Protein AF-A0A1J4RNF8-F1 (afdb_monomer_lite)

Radius of gyration: 17.9 Å; chains: 1; bounding box: 53×18×54 Å

pLDDT: mean 75.77, std 13.99, range [37.53, 92.88]

Structure (mmCIF, N/CA/C/O backbone):
data_AF-A0A1J4RNF8-F1
#
_entry.id   AF-A0A1J4RNF8-F1
#
loop_
_atom_site.group_PDB
_atom_site.id
_atom_site.type_symbol
_atom_site.label_atom_id
_atom_site.label_alt_id
_atom_site.label_comp_id
_atom_site.label_asym_id
_atom_site.label_entity_id
_atom_site.label_seq_id
_atom_site.pdbx_PDB_ins_code
_atom_site.Cartn_x
_atom_site.Cartn_y
_atom_site.Cartn_z
_atom_site.occupancy
_atom_site.B_iso_or_equiv
_atom_site.auth_seq_id
_atom_site.auth_comp_id
_atom_site.auth_asym_id
_atom_site.auth_atom_id
_atom_site.pdbx_PDB_model_num
ATOM 1 N N . MET A 1 1 ? 30.004 -3.045 -12.854 1.00 55.25 1 MET A N 1
ATOM 2 C CA . MET A 1 1 ? 29.128 -4.186 -12.515 1.00 55.25 1 MET A CA 1
ATOM 3 C C . MET A 1 1 ? 27.770 -3.601 -12.163 1.00 55.25 1 MET A C 1
ATOM 5 O O . MET A 1 1 ? 27.622 -3.058 -11.079 1.00 55.25 1 MET A O 1
ATOM 9 N N . VAL A 1 2 ? 26.847 -3.553 -13.125 1.00 66.56 2 VAL A N 1
ATOM 10 C CA . VAL A 1 2 ? 25.514 -2.968 -12.915 1.00 66.56 2 VAL A CA 1
ATOM 11 C C . VAL A 1 2 ? 24.614 -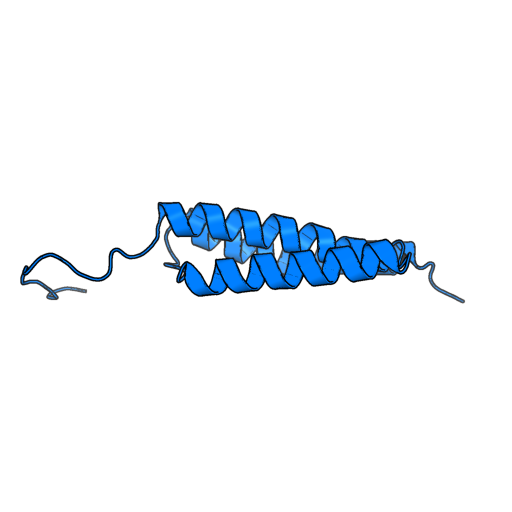4.097 -12.430 1.00 66.56 2 VAL A C 1
ATOM 13 O O . VAL A 1 2 ? 24.449 -5.088 -13.136 1.00 66.56 2 VAL A O 1
ATOM 16 N N . ILE A 1 3 ? 24.124 -3.991 -11.196 1.00 72.88 3 ILE A N 1
ATOM 17 C CA . ILE A 1 3 ? 23.164 -4.948 -10.638 1.00 72.88 3 ILE A CA 1
ATOM 18 C C . ILE A 1 3 ? 21.858 -4.797 -11.416 1.00 72.88 3 ILE A C 1
ATOM 20 O O . ILE A 1 3 ? 21.401 -3.675 -11.637 1.00 72.88 3 ILE A O 1
ATOM 24 N N . SER A 1 4 ? 21.289 -5.918 -11.853 1.00 79.69 4 SER A N 1
ATOM 25 C CA . SER A 1 4 ? 20.100 -5.912 -12.692 1.00 79.69 4 SER A CA 1
ATOM 26 C C . SER A 1 4 ? 18.877 -5.386 -11.907 1.00 79.69 4 SER A C 1
ATOM 28 O O . SER A 1 4 ? 18.751 -5.639 -10.701 1.00 79.69 4 SER A O 1
ATOM 30 N N . PRO A 1 5 ? 17.994 -4.592 -12.536 1.00 73.31 5 PRO A N 1
ATOM 31 C CA . PRO A 1 5 ? 16.896 -3.897 -11.855 1.00 73.31 5 PRO A CA 1
ATOM 32 C C . PRO A 1 5 ? 15.867 -4.843 -11.211 1.00 73.31 5 PRO A C 1
ATOM 34 O O . PRO A 1 5 ? 15.118 -4.438 -10.320 1.00 73.31 5 P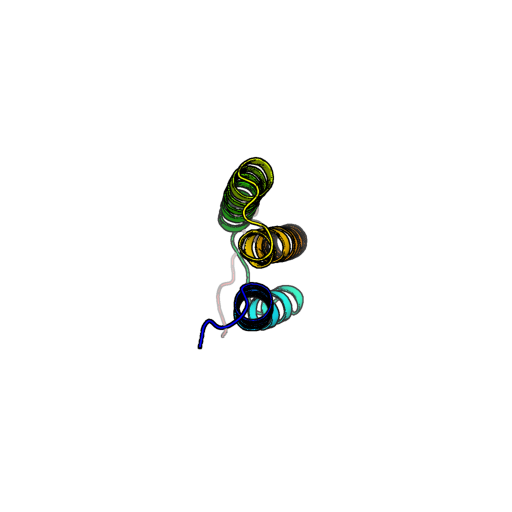RO A O 1
ATOM 37 N N . GLU A 1 6 ? 15.836 -6.112 -11.606 1.00 81.69 6 GLU A N 1
ATOM 38 C CA . GLU A 1 6 ? 14.976 -7.153 -11.041 1.00 81.69 6 GLU A CA 1
ATOM 39 C C . GLU A 1 6 ? 15.401 -7.533 -9.618 1.00 81.69 6 GLU A C 1
ATOM 41 O O . GLU A 1 6 ? 14.546 -7.800 -8.774 1.00 81.69 6 GLU A O 1
ATOM 46 N N . ILE A 1 7 ? 16.706 -7.499 -9.319 1.00 83.19 7 ILE A N 1
ATOM 47 C CA . ILE A 1 7 ? 17.240 -7.796 -7.980 1.00 83.19 7 ILE A CA 1
ATOM 48 C C . ILE A 1 7 ? 16.789 -6.718 -6.992 1.00 83.19 7 ILE A C 1
ATOM 50 O O . ILE A 1 7 ? 16.342 -7.024 -5.886 1.00 83.19 7 ILE A O 1
ATOM 54 N N . TRP A 1 8 ? 16.844 -5.452 -7.412 1.00 82.44 8 TRP A N 1
ATOM 55 C CA . TRP A 1 8 ? 16.380 -4.322 -6.609 1.00 82.44 8 TRP A CA 1
ATOM 56 C C . TRP A 1 8 ? 14.862 -4.327 -6.418 1.00 82.44 8 TRP A C 1
ATOM 58 O O . TRP A 1 8 ? 14.390 -4.083 -5.306 1.00 82.44 8 TRP A O 1
ATOM 68 N N . GLY A 1 9 ? 14.101 -4.671 -7.462 1.00 81.81 9 GLY A N 1
ATOM 69 C CA . GLY A 1 9 ? 12.649 -4.841 -7.363 1.00 81.81 9 GLY A CA 1
ATOM 70 C C . GLY A 1 9 ? 12.263 -5.961 -6.396 1.00 81.81 9 GLY A C 1
ATOM 71 O O . GLY A 1 9 ? 11.456 -5.749 -5.490 1.00 81.81 9 GLY A O 1
ATOM 72 N N . GLY A 1 10 ? 12.900 -7.130 -6.514 1.00 84.00 10 GLY A N 1
ATOM 73 C CA . GLY A 1 10 ? 12.685 -8.260 -5.607 1.00 84.00 10 GLY A CA 1
ATOM 74 C C . GLY A 1 10 ? 13.037 -7.936 -4.152 1.00 84.00 10 GLY A C 1
ATOM 75 O O . GLY A 1 10 ? 12.276 -8.270 -3.241 1.00 84.00 10 GLY A O 1
ATOM 76 N N . LEU A 1 11 ? 14.142 -7.220 -3.919 1.00 86.38 11 LEU A N 1
ATOM 77 C CA . LEU A 1 11 ? 14.530 -6.778 -2.579 1.00 86.38 11 LEU A CA 1
ATOM 78 C C . LEU A 1 11 ? 13.524 -5.777 -1.991 1.00 86.38 11 LEU A C 1
ATOM 80 O O . LEU A 1 11 ? 13.159 -5.882 -0.821 1.00 86.38 11 LEU A O 1
ATOM 84 N N . SER A 1 12 ? 13.036 -4.837 -2.804 1.00 81.62 12 SER A N 1
ATOM 85 C CA . SER A 1 12 ? 12.017 -3.866 -2.392 1.00 81.62 12 SER A CA 1
ATOM 86 C C . SER A 1 12 ? 10.714 -4.555 -1.970 1.00 81.62 12 SER A C 1
ATOM 88 O O . SER A 1 12 ? 10.139 -4.222 -0.933 1.00 81.62 12 SER A O 1
ATOM 90 N N . VAL A 1 13 ? 10.292 -5.580 -2.714 1.00 83.44 13 VAL A N 1
ATOM 91 C CA . VAL A 1 13 ? 9.145 -6.430 -2.366 1.00 83.44 13 VAL A CA 1
ATOM 92 C C . VAL A 1 13 ? 9.358 -7.159 -1.037 1.00 83.44 13 VAL A C 1
ATOM 94 O O . VAL A 1 13 ? 8.471 -7.141 -0.181 1.00 83.44 13 VAL A O 1
ATOM 97 N N . ALA A 1 14 ? 10.528 -7.769 -0.837 1.00 85.25 14 ALA A N 1
ATOM 98 C CA . ALA A 1 14 ? 10.846 -8.478 0.401 1.00 85.25 14 ALA A CA 1
ATOM 99 C C . ALA A 1 14 ? 10.806 -7.544 1.623 1.00 85.25 14 ALA A C 1
ATOM 101 O O . ALA A 1 14 ? 10.242 -7.902 2.658 1.00 85.25 14 ALA A O 1
ATOM 102 N N . LEU A 1 15 ? 11.334 -6.323 1.487 1.00 83.31 15 LEU A N 1
ATOM 103 C CA . LEU A 1 15 ? 11.286 -5.307 2.539 1.00 83.31 15 LEU A CA 1
ATOM 104 C C . LEU A 1 15 ? 9.855 -4.832 2.824 1.00 83.31 15 LEU A C 1
ATOM 106 O O . LEU A 1 15 ? 9.480 -4.706 3.991 1.00 83.31 15 LEU A O 1
ATOM 110 N N . ALA A 1 16 ? 9.038 -4.619 1.789 1.00 82.00 16 ALA A N 1
ATOM 111 C CA . ALA A 1 16 ? 7.635 -4.239 1.955 1.00 82.00 16 ALA A CA 1
ATOM 112 C C . ALA A 1 16 ? 6.847 -5.317 2.720 1.00 82.00 16 ALA A C 1
ATOM 114 O O . ALA A 1 16 ? 6.118 -5.004 3.663 1.00 82.00 16 ALA A O 1
ATOM 115 N N . LEU A 1 17 ? 7.056 -6.593 2.377 1.00 83.00 17 LEU A N 1
ATOM 116 C CA . LEU A 1 17 ? 6.453 -7.728 3.080 1.00 83.00 17 LEU A CA 1
ATOM 117 C C . LEU A 1 17 ? 6.946 -7.839 4.526 1.00 83.00 17 LEU A C 1
ATOM 119 O O . LEU A 1 17 ? 6.140 -8.087 5.421 1.00 83.00 17 LEU A O 1
ATOM 123 N N . PHE A 1 18 ? 8.238 -7.624 4.779 1.00 85.31 18 PHE A N 1
ATOM 124 C CA . PHE A 1 18 ? 8.789 -7.662 6.134 1.00 85.31 18 PHE A CA 1
ATOM 125 C C . PHE A 1 18 ? 8.288 -6.504 7.008 1.00 85.31 18 PHE A C 1
ATOM 127 O O . PHE A 1 18 ? 8.130 -6.668 8.213 1.00 85.31 18 PHE A O 1
ATOM 134 N N . SER A 1 19 ? 8.003 -5.343 6.416 1.00 80.12 19 SER A N 1
ATOM 135 C CA . SER A 1 19 ? 7.491 -4.181 7.145 1.00 80.12 19 SER A CA 1
ATOM 136 C C . SER A 1 19 ? 5.991 -4.302 7.447 1.00 80.12 19 SER A C 1
ATOM 138 O O . SER A 1 19 ? 5.564 -4.168 8.595 1.00 80.12 19 SER A O 1
ATOM 140 N N . LEU A 1 20 ? 5.181 -4.612 6.430 1.00 77.44 20 LEU A N 1
ATOM 141 C CA . LEU A 1 20 ? 3.717 -4.636 6.537 1.00 77.44 20 LEU A CA 1
ATOM 142 C C . LEU A 1 20 ? 3.163 -5.990 7.001 1.00 77.44 20 LEU A C 1
ATOM 144 O O . LEU A 1 20 ? 2.082 -6.035 7.583 1.00 77.44 20 LEU A O 1
ATOM 148 N N . GLY A 1 21 ? 3.888 -7.090 6.792 1.00 81.25 21 GLY A N 1
ATOM 149 C CA . GLY A 1 21 ? 3.469 -8.441 7.175 1.00 81.25 21 GLY A CA 1
ATOM 150 C C . GLY A 1 21 ? 3.267 -8.619 8.686 1.00 81.25 21 GLY A C 1
ATOM 151 O O . GLY A 1 21 ? 2.169 -9.006 9.097 1.00 81.25 21 GLY A O 1
ATOM 152 N N . PRO A 1 22 ? 4.259 -8.296 9.541 1.00 82.00 22 PRO A N 1
ATOM 153 C CA . PRO A 1 22 ? 4.108 -8.378 10.995 1.00 82.00 22 PRO A CA 1
ATOM 154 C C . PRO A 1 22 ? 3.004 -7.455 11.514 1.00 82.00 22 PRO A C 1
ATOM 156 O O . PRO A 1 22 ? 2.259 -7.823 12.423 1.00 82.00 22 PRO A O 1
ATOM 159 N N . TYR A 1 23 ? 2.861 -6.274 10.906 1.00 76.44 23 TYR A N 1
ATOM 160 C CA . TYR A 1 23 ? 1.822 -5.317 11.268 1.00 76.44 23 TYR A CA 1
ATOM 161 C C . TYR A 1 23 ? 0.417 -5.832 10.921 1.00 76.44 23 TYR A C 1
ATOM 163 O O . TYR A 1 23 ? -0.494 -5.762 11.753 1.00 76.44 23 TYR A O 1
ATOM 171 N N . LEU A 1 24 ? 0.238 -6.399 9.723 1.00 77.44 24 LEU A N 1
ATOM 172 C CA . LEU A 1 24 ? -1.006 -7.045 9.310 1.00 77.44 24 LEU A CA 1
ATOM 173 C C . LEU A 1 24 ? -1.337 -8.216 10.240 1.00 77.44 24 LEU A C 1
ATOM 175 O O . LEU A 1 24 ? -2.469 -8.317 10.704 1.00 77.44 24 LEU A O 1
ATOM 179 N N . TRP A 1 25 ? -0.357 -9.052 10.586 1.00 78.00 25 TRP A N 1
ATOM 180 C CA . TRP A 1 25 ? -0.553 -10.156 11.527 1.00 78.00 25 TRP A CA 1
ATOM 181 C C . TRP A 1 25 ? -1.007 -9.666 12.912 1.00 78.00 25 TRP A C 1
ATOM 183 O O . TRP A 1 25 ? -1.962 -10.200 13.479 1.00 78.00 25 TRP A O 1
ATOM 193 N N . ALA A 1 26 ? -0.349 -8.643 13.464 1.00 75.94 26 ALA A N 1
ATOM 194 C CA . ALA A 1 26 ? -0.715 -8.057 14.755 1.00 75.94 26 ALA A CA 1
ATOM 195 C C . ALA A 1 26 ? -2.112 -7.409 14.728 1.00 75.94 26 ALA A C 1
ATOM 197 O O . ALA A 1 26 ? -2.859 -7.498 15.703 1.00 75.94 26 ALA A O 1
ATOM 198 N N . THR A 1 27 ? -2.484 -6.814 13.594 1.00 73.94 27 THR A N 1
ATOM 199 C CA . THR A 1 27 ? -3.821 -6.256 13.358 1.00 73.94 27 THR A CA 1
ATOM 200 C C . THR A 1 27 ? -4.885 -7.350 13.274 1.00 73.94 27 THR A C 1
ATOM 202 O O . THR A 1 27 ? -5.938 -7.233 13.893 1.00 73.94 27 THR A O 1
ATOM 205 N N . LEU A 1 28 ? -4.613 -8.443 12.555 1.00 70.88 28 LEU A N 1
ATOM 206 C CA . LEU A 1 28 ? -5.528 -9.582 12.433 1.00 70.88 28 LEU A CA 1
ATOM 207 C C . LEU A 1 28 ? -5.746 -10.304 13.768 1.00 70.88 28 LEU A C 1
ATOM 209 O O . LEU A 1 28 ? -6.832 -10.828 13.999 1.00 70.88 28 LEU A O 1
ATOM 213 N N . LYS A 1 29 ? -4.744 -10.306 14.656 1.00 74.62 29 LYS A N 1
ATOM 214 C CA . LYS A 1 29 ? -4.878 -10.801 16.036 1.00 74.62 29 LYS A CA 1
ATOM 215 C C . LYS A 1 29 ? -5.686 -9.874 16.956 1.00 74.62 29 LYS A C 1
ATOM 217 O O . LYS A 1 29 ? -5.923 -10.246 18.101 1.00 74.62 29 LYS A O 1
ATOM 222 N N . GLY A 1 30 ? -6.093 -8.689 16.493 1.00 64.06 30 GLY A N 1
ATOM 223 C CA . GLY A 1 30 ? -6.840 -7.717 17.295 1.00 64.06 30 GLY A CA 1
ATOM 224 C C . GLY A 1 30 ? -6.017 -7.062 18.409 1.00 64.06 30 GLY A C 1
ATOM 225 O O . GLY A 1 30 ? -6.583 -6.378 19.258 1.00 64.06 30 GLY A O 1
ATOM 226 N N . THR A 1 31 ? -4.691 -7.257 18.421 1.00 62.66 31 THR A N 1
ATOM 227 C CA . THR A 1 31 ? -3.784 -6.633 19.397 1.00 62.66 31 THR A CA 1
ATOM 228 C C . THR A 1 31 ? -3.675 -5.131 19.155 1.00 62.66 31 THR A C 1
ATOM 230 O O . THR A 1 31 ? -3.585 -4.349 20.096 1.00 62.66 31 THR A O 1
ATOM 233 N N . ASN A 1 32 ? -3.723 -4.737 17.880 1.00 62.81 32 ASN A N 1
ATOM 234 C CA . ASN A 1 32 ? -3.751 -3.348 17.452 1.00 62.81 32 ASN A CA 1
ATOM 235 C C . ASN A 1 32 ? -5.169 -3.013 16.989 1.00 62.81 32 ASN A C 1
ATOM 237 O O . ASN A 1 32 ? -5.751 -3.767 16.208 1.00 62.81 32 ASN A O 1
ATOM 241 N N . LYS A 1 33 ? -5.702 -1.872 17.432 1.00 63.88 33 LYS A N 1
ATOM 242 C CA . LYS A 1 33 ? -6.949 -1.287 16.923 1.00 63.88 33 LYS A CA 1
ATOM 243 C C . LYS A 1 33 ? -6.603 -0.155 15.954 1.00 63.88 33 LYS A C 1
ATOM 245 O O . LYS A 1 33 ? -6.466 0.994 16.361 1.00 63.88 33 LYS A O 1
ATOM 250 N N . PRO A 1 34 ? -6.317 -0.465 14.682 1.00 67.06 34 PRO A N 1
ATOM 251 C CA . PRO A 1 34 ? -5.995 0.567 13.719 1.00 67.06 34 PRO A CA 1
ATOM 252 C C . PRO A 1 34 ? -7.210 1.432 13.399 1.00 67.06 34 PRO A C 1
ATOM 254 O O . PRO A 1 34 ? -8.280 0.931 13.053 1.00 67.06 34 PRO A O 1
ATOM 257 N N . HIS A 1 35 ? -7.003 2.744 13.415 1.00 73.81 35 HIS A N 1
ATOM 258 C CA . HIS A 1 35 ? -8.007 3.705 12.988 1.00 73.81 35 HIS A CA 1
ATOM 259 C C . HIS A 1 35 ? -8.298 3.549 11.485 1.00 73.81 35 HIS A C 1
ATOM 261 O O . HIS A 1 35 ? -7.405 3.722 10.650 1.00 73.81 35 HIS A O 1
ATOM 267 N N . ILE A 1 36 ? -9.554 3.255 11.131 1.00 77.19 36 ILE A N 1
ATOM 268 C CA . ILE A 1 36 ? -9.980 2.948 9.751 1.00 77.19 36 ILE A CA 1
ATOM 269 C C . ILE A 1 36 ? -9.576 4.066 8.773 1.00 77.19 36 ILE A C 1
ATOM 271 O O . ILE A 1 36 ? -9.060 3.782 7.695 1.00 77.19 36 ILE A O 1
ATOM 275 N N . PHE A 1 37 ? -9.736 5.340 9.160 1.00 78.25 37 PHE A N 1
ATOM 276 C CA . PHE A 1 37 ? -9.417 6.495 8.301 1.00 78.25 37 PHE A CA 1
ATOM 277 C C . PHE A 1 37 ? -7.965 6.494 7.800 1.00 78.25 37 PHE A C 1
ATOM 279 O O . PHE A 1 37 ? -7.713 6.797 6.636 1.00 78.25 37 PHE A O 1
ATOM 286 N N . THR A 1 38 ? -7.015 6.089 8.647 1.00 82.94 38 THR A N 1
ATOM 287 C CA . THR A 1 38 ? -5.595 6.019 8.283 1.00 82.94 38 THR A CA 1
ATOM 288 C C . THR A 1 38 ? -5.379 4.999 7.170 1.00 82.94 38 THR A C 1
ATOM 290 O O . THR A 1 38 ? -4.712 5.292 6.182 1.00 82.94 38 THR A O 1
ATOM 293 N N . TRP A 1 39 ? -5.996 3.823 7.283 1.00 84.94 39 TRP A N 1
ATOM 294 C CA . TRP A 1 39 ? -5.853 2.757 6.290 1.00 84.94 39 TRP A CA 1
ATOM 295 C C . TRP A 1 39 ? -6.587 3.048 4.987 1.00 84.94 39 TRP A C 1
ATOM 297 O O . TRP A 1 39 ? -6.108 2.643 3.929 1.00 84.94 39 TRP A O 1
ATOM 307 N N . VAL A 1 40 ? -7.689 3.804 5.030 1.00 84.31 40 VAL A N 1
ATOM 308 C CA . VAL A 1 40 ? -8.357 4.306 3.819 1.00 84.31 40 VAL A CA 1
ATOM 309 C C . VAL A 1 40 ? -7.419 5.229 3.044 1.00 84.31 40 VAL A C 1
ATOM 311 O O . VAL A 1 40 ? -7.198 5.007 1.853 1.00 84.31 40 VAL A O 1
ATOM 314 N N . ILE A 1 41 ? -6.819 6.217 3.719 1.00 88.88 41 ILE A N 1
ATOM 315 C CA . ILE A 1 41 ? -5.884 7.158 3.087 1.00 88.88 41 ILE A CA 1
ATOM 316 C C . ILE A 1 41 ? -4.678 6.413 2.520 1.00 88.88 41 ILE A C 1
ATOM 318 O O . ILE A 1 41 ? -4.326 6.618 1.361 1.00 88.88 41 ILE A O 1
ATOM 322 N N . TRP A 1 42 ? -4.067 5.524 3.306 1.00 87.25 42 TRP A N 1
ATOM 323 C CA . TRP A 1 42 ? -2.892 4.775 2.865 1.00 87.25 42 TRP A CA 1
ATOM 324 C C . TRP A 1 42 ? -3.185 3.869 1.675 1.00 87.25 42 TRP A C 1
ATOM 326 O O . TRP A 1 42 ? -2.380 3.814 0.746 1.00 87.25 42 TRP A O 1
ATOM 336 N N . THR A 1 43 ? -4.340 3.205 1.656 1.00 88.88 43 THR A N 1
ATOM 337 C CA . THR A 1 43 ? -4.739 2.373 0.514 1.00 88.88 43 THR A CA 1
ATOM 338 C C . THR A 1 43 ? -4.942 3.214 -0.743 1.00 88.88 43 THR A C 1
ATOM 340 O O . THR A 1 43 ? -4.467 2.841 -1.811 1.00 88.88 43 THR A O 1
ATOM 343 N N . LEU A 1 44 ? -5.589 4.377 -0.625 1.00 91.69 44 LEU A N 1
ATOM 344 C CA . LEU A 1 44 ? -5.797 5.271 -1.762 1.00 91.69 44 LEU A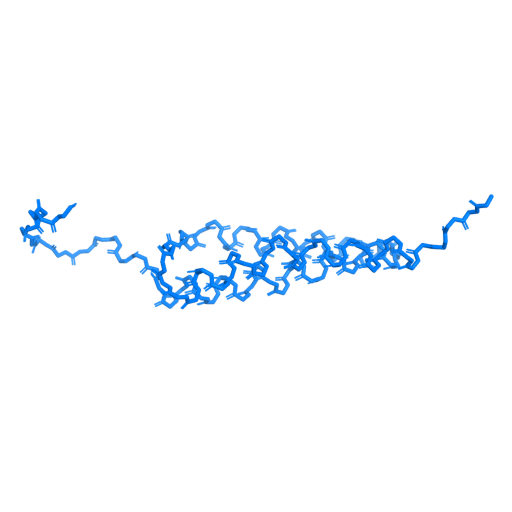 CA 1
ATOM 345 C C . LEU A 1 44 ? -4.472 5.849 -2.283 1.00 91.69 44 LEU A C 1
ATOM 347 O O . LEU A 1 44 ? -4.225 5.837 -3.487 1.00 91.69 44 LEU A O 1
ATOM 351 N N . LEU A 1 45 ? -3.604 6.315 -1.383 1.00 92.88 45 LEU A N 1
ATOM 352 C CA . LEU A 1 45 ? -2.310 6.901 -1.732 1.00 92.88 45 LEU A CA 1
ATOM 353 C C . LEU A 1 45 ? -1.399 5.880 -2.425 1.00 92.88 45 LEU A C 1
ATOM 355 O O . LEU A 1 45 ? -0.813 6.182 -3.463 1.00 92.88 45 LEU A O 1
ATOM 359 N N . THR A 1 46 ? -1.301 4.667 -1.871 1.00 89.88 46 THR A N 1
ATOM 360 C CA . THR A 1 46 ? -0.484 3.586 -2.448 1.00 89.88 46 THR A CA 1
ATOM 361 C C . THR A 1 46 ? -1.036 3.110 -3.785 1.00 89.88 46 THR A C 1
ATOM 363 O O . THR A 1 46 ? -0.250 2.922 -4.712 1.00 89.88 46 THR A O 1
ATOM 366 N N . ALA A 1 47 ? -2.363 3.032 -3.935 1.00 90.50 47 ALA A N 1
ATOM 367 C CA . ALA A 1 47 ? -2.993 2.723 -5.214 1.00 90.50 47 ALA A CA 1
ATOM 368 C C . ALA A 1 47 ? -2.642 3.767 -6.283 1.00 90.50 47 ALA A C 1
ATOM 370 O O . ALA A 1 47 ? -2.179 3.400 -7.361 1.00 90.50 47 ALA A O 1
ATOM 371 N N . ILE A 1 48 ? -2.795 5.064 -5.984 1.00 92.19 48 ILE A N 1
ATOM 372 C CA . ILE A 1 48 ? -2.445 6.147 -6.919 1.00 92.19 48 ILE A CA 1
ATOM 373 C C . ILE A 1 48 ? -0.955 6.077 -7.283 1.00 92.19 48 ILE A C 1
ATOM 375 O O . ILE A 1 48 ? -0.610 6.111 -8.462 1.00 92.19 48 ILE A O 1
ATOM 379 N N . ALA A 1 49 ? -0.075 5.918 -6.291 1.00 90.06 49 ALA A N 1
ATOM 380 C CA . ALA A 1 49 ? 1.365 5.810 -6.513 1.00 90.06 49 ALA A CA 1
ATOM 381 C C . ALA A 1 49 ? 1.746 4.581 -7.359 1.00 90.06 49 ALA A C 1
ATOM 383 O O . ALA A 1 49 ? 2.672 4.654 -8.168 1.00 90.06 49 ALA A O 1
ATOM 384 N N . PHE A 1 50 ? 1.047 3.455 -7.199 1.00 89.88 50 PHE A N 1
ATOM 385 C CA . PHE A 1 50 ? 1.234 2.278 -8.044 1.00 89.88 50 PHE A CA 1
ATOM 386 C C . PHE A 1 50 ? 0.775 2.535 -9.481 1.00 89.88 50 PHE A C 1
ATOM 388 O O . PHE A 1 50 ? 1.504 2.205 -10.412 1.00 89.88 50 PHE A O 1
ATOM 395 N N . PHE A 1 51 ? -0.388 3.163 -9.676 1.00 91.44 51 PHE A N 1
ATOM 396 C CA . PHE A 1 51 ? -0.883 3.491 -11.014 1.00 91.44 51 PHE A CA 1
ATOM 397 C C . PHE A 1 51 ? 0.045 4.454 -11.758 1.00 91.44 51 PHE A C 1
ATOM 399 O O . PHE A 1 51 ? 0.293 4.239 -12.940 1.00 91.44 51 PHE A O 1
ATOM 406 N N . ILE A 1 52 ? 0.607 5.458 -11.079 1.00 91.56 52 ILE A N 1
ATOM 407 C CA . ILE A 1 52 ? 1.607 6.361 -11.674 1.00 91.56 52 ILE A CA 1
ATOM 408 C C . ILE A 1 52 ? 2.820 5.556 -12.156 1.00 91.56 52 ILE A C 1
ATOM 410 O O . ILE A 1 52 ? 3.165 5.609 -13.333 1.00 91.56 52 ILE A O 1
ATOM 414 N N . GLN A 1 53 ? 3.394 4.719 -11.287 1.00 86.31 53 GLN A N 1
ATOM 415 C CA . GLN A 1 53 ? 4.553 3.891 -11.638 1.00 86.31 53 GLN A CA 1
ATOM 416 C C . GLN A 1 53 ? 4.252 2.873 -12.749 1.00 86.31 53 GLN A C 1
ATOM 418 O O . GLN A 1 53 ? 5.126 2.559 -13.559 1.00 86.31 53 GLN A O 1
ATOM 423 N N . TYR A 1 54 ? 3.023 2.357 -12.799 1.00 86.38 54 TYR A N 1
ATOM 424 C CA . TYR A 1 54 ? 2.573 1.456 -13.854 1.00 86.38 54 TYR A CA 1
ATOM 425 C C . TYR A 1 54 ? 2.484 2.174 -15.208 1.00 86.38 54 TYR A C 1
ATOM 427 O O . TYR A 1 54 ? 2.967 1.647 -16.209 1.00 86.38 54 TYR A O 1
ATOM 435 N N . LEU A 1 55 ? 1.921 3.387 -15.235 1.00 89.38 55 LEU A N 1
ATOM 436 C CA . LEU A 1 55 ? 1.790 4.200 -16.448 1.00 89.38 55 LEU A CA 1
ATOM 437 C C . LEU A 1 55 ? 3.139 4.723 -16.960 1.00 89.38 55 LEU A C 1
ATOM 439 O O . LEU A 1 55 ? 3.337 4.802 -18.169 1.00 89.38 55 LEU A O 1
ATOM 443 N N . GLU A 1 56 ? 4.076 5.035 -16.063 1.00 87.75 56 GLU A N 1
ATOM 444 C CA . GLU A 1 56 ? 5.439 5.458 -16.418 1.00 87.75 56 GLU A CA 1
ATOM 445 C C . GLU A 1 56 ? 6.346 4.295 -16.856 1.00 87.75 56 GLU A C 1
ATOM 447 O O . GLU A 1 56 ? 7.494 4.511 -17.241 1.00 87.75 56 GLU A O 1
ATOM 452 N N . GLY A 1 57 ? 5.856 3.051 -16.815 1.00 82.44 57 GLY A N 1
ATOM 453 C CA . GLY A 1 57 ? 6.634 1.887 -17.233 1.00 82.44 57 GLY A CA 1
ATOM 454 C C . GLY A 1 57 ? 7.809 1.581 -16.302 1.00 82.44 57 GLY A C 1
ATOM 455 O O . GLY A 1 57 ? 8.814 1.032 -16.750 1.00 82.44 57 GLY A O 1
ATOM 456 N N . ALA A 1 58 ? 7.687 1.882 -15.003 1.00 77.56 58 ALA A N 1
ATOM 457 C CA . ALA A 1 58 ? 8.751 1.724 -14.003 1.00 77.56 58 ALA A CA 1
ATOM 458 C C . ALA A 1 58 ? 9.225 0.266 -13.780 1.00 77.56 58 ALA A C 1
ATOM 460 O O . ALA A 1 58 ? 10.127 0.015 -12.977 1.00 77.56 58 ALA A O 1
ATOM 461 N N . GLY A 1 59 ? 8.631 -0.711 -14.478 1.00 82.69 59 GLY A N 1
ATOM 462 C CA . GLY A 1 59 ? 9.074 -2.102 -14.505 1.00 82.69 59 GLY A CA 1
ATOM 463 C C . GLY A 1 59 ? 9.110 -2.731 -13.113 1.00 82.69 59 GLY A C 1
ATOM 464 O O . GLY A 1 59 ? 8.097 -2.786 -12.415 1.00 82.69 59 GLY A O 1
ATOM 465 N N . SER A 1 60 ? 10.289 -3.200 -12.703 1.00 80.69 60 SER A N 1
ATOM 466 C CA . SER A 1 60 ? 10.514 -3.842 -11.403 1.00 80.69 60 SER A CA 1
ATOM 467 C C . SER A 1 60 ? 10.414 -2.887 -10.207 1.00 80.69 60 SER A C 1
ATOM 469 O O . SER A 1 60 ? 10.201 -3.347 -9.085 1.00 80.69 60 SER A O 1
ATOM 471 N N . GLY A 1 61 ? 10.513 -1.568 -10.420 1.00 76.94 61 GLY A N 1
ATOM 472 C CA . GLY A 1 61 ? 10.350 -0.562 -9.365 1.00 76.94 61 GLY A CA 1
ATOM 473 C C . GLY A 1 61 ? 8.910 -0.453 -8.857 1.00 76.94 61 GLY A C 1
ATOM 474 O O . GLY A 1 61 ? 8.687 -0.244 -7.668 1.00 76.94 61 GLY A O 1
ATOM 475 N N . ALA A 1 62 ? 7.928 -0.706 -9.728 1.00 82.69 62 ALA A N 1
ATOM 476 C CA . ALA A 1 62 ? 6.507 -0.617 -9.389 1.00 82.69 62 ALA A CA 1
ATOM 477 C C . ALA A 1 62 ? 6.009 -1.777 -8.503 1.00 82.69 62 ALA A C 1
ATOM 479 O O . ALA A 1 62 ? 4.933 -1.690 -7.904 1.00 82.69 62 ALA A O 1
ATOM 480 N N . TRP A 1 63 ? 6.762 -2.881 -8.418 1.00 83.00 63 TRP A N 1
ATOM 481 C CA . TRP A 1 63 ? 6.316 -4.110 -7.751 1.00 83.00 63 TRP A CA 1
ATOM 482 C C . TRP A 1 63 ? 6.046 -3.909 -6.259 1.00 83.00 63 TRP A C 1
ATOM 484 O O . TRP A 1 63 ? 5.056 -4.419 -5.730 1.00 83.00 63 TRP A O 1
ATOM 494 N N . SER A 1 64 ? 6.881 -3.124 -5.577 1.00 81.06 64 SER A N 1
ATOM 495 C CA . SER A 1 64 ? 6.693 -2.823 -4.156 1.00 81.06 64 SER A CA 1
ATOM 496 C C . SER A 1 64 ? 5.484 -1.926 -3.908 1.00 81.06 64 SER A C 1
ATOM 498 O O . SER A 1 64 ? 4.782 -2.126 -2.916 1.00 81.06 64 SER A O 1
ATOM 500 N N . GLY A 1 65 ? 5.175 -1.004 -4.826 1.00 84.75 65 GLY A N 1
ATOM 501 C CA . GLY A 1 65 ? 3.958 -0.191 -4.782 1.00 84.75 65 GLY A CA 1
ATOM 502 C C . GLY A 1 65 ? 2.693 -1.043 -4.901 1.00 84.75 65 GLY A C 1
ATOM 503 O O . GLY A 1 65 ? 1.759 -0.883 -4.111 1.00 84.75 65 GLY A O 1
ATOM 504 N N . GLY A 1 66 ? 2.693 -2.013 -5.820 1.00 86.19 66 GLY A N 1
ATOM 505 C CA . GLY A 1 66 ? 1.578 -2.947 -5.997 1.00 86.19 66 GLY A CA 1
ATOM 506 C C . GLY A 1 66 ? 1.345 -3.806 -4.754 1.00 86.19 66 GLY A C 1
ATOM 507 O O . GLY A 1 66 ? 0.226 -3.880 -4.245 1.00 86.19 66 GLY A O 1
ATOM 508 N N . ILE A 1 67 ? 2.411 -4.385 -4.197 1.00 85.94 67 ILE A N 1
ATOM 509 C CA . ILE A 1 67 ? 2.319 -5.198 -2.975 1.00 85.94 67 ILE A CA 1
ATOM 510 C C . ILE A 1 67 ? 1.902 -4.358 -1.770 1.00 85.94 67 ILE A C 1
ATOM 512 O O . ILE A 1 67 ? 1.044 -4.787 -0.999 1.00 85.94 67 ILE A O 1
ATOM 516 N N . SER A 1 68 ? 2.441 -3.147 -1.629 1.00 84.62 68 SER A N 1
ATOM 517 C CA . SER A 1 68 ? 2.047 -2.231 -0.554 1.00 84.62 68 SER A CA 1
ATOM 518 C C . SER A 1 68 ? 0.563 -1.880 -0.640 1.00 84.62 68 SER A C 1
ATOM 520 O O . SER A 1 68 ? -0.118 -1.902 0.379 1.00 84.62 68 SER A O 1
ATOM 522 N N . THR A 1 69 ? 0.035 -1.662 -1.849 1.00 88.56 69 THR A N 1
ATOM 523 C CA . THR A 1 69 ? -1.398 -1.407 -2.073 1.00 88.56 69 THR A CA 1
ATOM 524 C C . THR A 1 69 ? -2.257 -2.585 -1.610 1.00 88.56 69 THR A C 1
ATOM 526 O O . THR A 1 69 ? -3.227 -2.395 -0.876 1.00 88.56 69 THR A O 1
ATOM 529 N N . VAL A 1 70 ? -1.881 -3.814 -1.981 1.00 89.06 70 VAL A N 1
ATOM 530 C CA . VAL A 1 70 ? -2.599 -5.034 -1.573 1.00 89.06 70 VAL A CA 1
ATOM 531 C C . VAL A 1 70 ? -2.561 -5.220 -0.054 1.00 89.06 70 VAL A C 1
ATOM 533 O O . VAL A 1 70 ? -3.587 -5.523 0.556 1.00 89.06 70 VAL A O 1
ATOM 536 N N . LEU A 1 71 ? -1.402 -5.008 0.575 1.00 84.88 71 LEU A N 1
ATOM 537 C CA . LEU A 1 71 ? -1.247 -5.134 2.026 1.00 84.88 71 LEU A CA 1
ATOM 538 C C . LEU A 1 71 ? -2.031 -4.053 2.775 1.00 84.88 71 LEU A C 1
ATOM 540 O O . LEU A 1 71 ? -2.746 -4.378 3.720 1.00 84.88 71 LEU A O 1
ATOM 544 N N . CYS A 1 72 ? -1.972 -2.794 2.335 1.00 85.44 72 CYS A N 1
ATOM 545 C CA . CYS A 1 72 ? -2.777 -1.712 2.902 1.00 85.44 72 CYS A CA 1
ATOM 546 C C . CYS A 1 72 ? -4.278 -2.004 2.783 1.00 85.44 72 CYS A C 1
ATOM 548 O O . CYS A 1 72 ? -5.000 -1.834 3.765 1.00 85.44 72 CYS A O 1
ATOM 550 N N . PHE A 1 73 ? -4.735 -2.526 1.641 1.00 86.50 73 PHE A N 1
ATOM 551 C CA . PHE A 1 73 ? -6.131 -2.923 1.453 1.00 86.50 73 PHE A CA 1
ATOM 552 C C . PHE A 1 73 ? -6.536 -4.084 2.376 1.00 86.50 73 PHE A C 1
ATOM 554 O O . PHE A 1 73 ? -7.610 -4.054 2.980 1.00 86.50 73 PHE A O 1
ATOM 561 N N . ALA A 1 74 ? -5.664 -5.079 2.563 1.00 84.88 74 ALA A N 1
ATOM 562 C CA . ALA A 1 74 ? -5.899 -6.169 3.509 1.00 84.88 74 ALA A CA 1
ATOM 563 C C . ALA A 1 74 ? -5.999 -5.661 4.959 1.00 84.88 74 ALA A C 1
ATOM 565 O O . ALA A 1 74 ? -6.889 -6.085 5.702 1.00 84.88 74 ALA A O 1
ATOM 566 N N . ILE A 1 75 ? -5.135 -4.719 5.353 1.00 82.38 75 ILE A N 1
ATOM 567 C CA . ILE A 1 75 ? -5.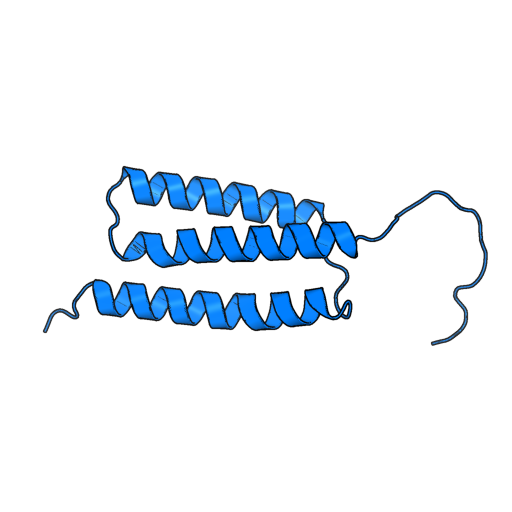175 -4.093 6.681 1.00 82.38 75 ILE A CA 1
ATOM 568 C C . ILE A 1 75 ? -6.429 -3.225 6.828 1.00 82.38 75 ILE A C 1
ATOM 570 O O . ILE A 1 75 ? -7.058 -3.256 7.882 1.00 82.38 75 ILE A O 1
ATOM 574 N N . LEU A 1 76 ? -6.855 -2.519 5.777 1.00 83.31 76 LEU A N 1
ATOM 5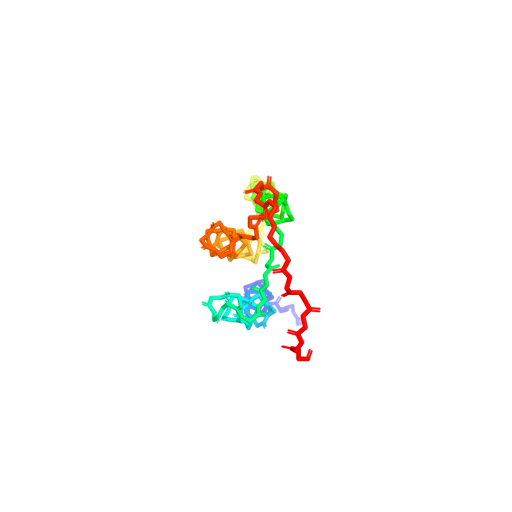75 C CA . LEU A 1 76 ? -8.111 -1.775 5.770 1.00 83.31 76 LEU A CA 1
ATOM 576 C C . LEU A 1 76 ? -9.299 -2.708 6.042 1.00 83.31 76 LEU A C 1
ATOM 578 O O . LEU A 1 76 ? -10.068 -2.449 6.966 1.00 83.31 76 LEU A O 1
ATOM 582 N N . ILE A 1 77 ? -9.414 -3.828 5.323 1.00 82.00 77 ILE A N 1
ATOM 583 C CA . ILE A 1 77 ? -10.473 -4.823 5.567 1.00 82.00 77 ILE A CA 1
ATOM 584 C C . ILE A 1 77 ? -10.396 -5.355 7.006 1.00 82.00 77 ILE A C 1
ATOM 586 O O . ILE A 1 77 ? -11.419 -5.448 7.689 1.00 82.00 77 ILE A O 1
ATOM 590 N N . ALA A 1 78 ? -9.193 -5.671 7.493 1.00 77.94 78 ALA A N 1
ATOM 591 C CA . ALA A 1 78 ? -8.990 -6.130 8.865 1.00 77.94 78 ALA A CA 1
ATOM 592 C C . ALA A 1 78 ? -9.417 -5.073 9.902 1.00 77.94 78 ALA A C 1
ATOM 594 O O . ALA A 1 78 ? -10.065 -5.418 10.895 1.00 77.94 78 ALA A O 1
ATOM 595 N N . SER A 1 79 ? -9.117 -3.796 9.641 1.00 73.06 79 SER A N 1
ATOM 596 C CA . SER A 1 79 ? -9.480 -2.649 10.478 1.00 73.06 79 SER A CA 1
ATOM 597 C C . SER A 1 79 ? -10.976 -2.355 10.463 1.00 73.06 79 SER A C 1
ATOM 599 O O . SER A 1 79 ? -11.518 -2.005 11.498 1.00 73.06 79 SER A O 1
ATOM 601 N N . VAL A 1 80 ? -11.685 -2.568 9.350 1.00 72.50 80 VAL A N 1
ATOM 602 C CA . VAL A 1 80 ? -13.152 -2.436 9.305 1.00 72.50 80 VAL A CA 1
ATOM 603 C C . VAL A 1 80 ? -13.817 -3.493 10.191 1.00 72.50 80 VAL A C 1
ATOM 605 O O . VAL A 1 80 ? -14.819 -3.213 10.844 1.00 72.50 80 VAL A O 1
ATOM 608 N N . ARG A 1 81 ? -13.242 -4.700 10.271 1.00 68.00 81 ARG A N 1
ATOM 609 C CA . ARG A 1 81 ? -13.767 -5.784 11.120 1.00 68.00 81 ARG A CA 1
ATOM 610 C C . ARG A 1 81 ? -13.455 -5.604 12.611 1.00 68.00 81 ARG A C 1
ATOM 612 O O . ARG A 1 81 ? -14.230 -6.082 13.432 1.00 68.00 81 ARG A O 1
ATOM 619 N N . HIS A 1 82 ? -12.359 -4.922 12.951 1.00 63.53 82 HIS A N 1
ATOM 620 C CA . HIS A 1 82 ? -11.908 -4.684 14.334 1.00 63.53 82 HIS A CA 1
ATOM 621 C C . HIS A 1 82 ? -12.038 -3.221 14.794 1.00 63.53 82 HIS A C 1
ATOM 623 O O . HIS A 1 82 ? -11.589 -2.876 15.886 1.00 63.53 82 HIS A O 1
ATOM 629 N N . GLY A 1 83 ? -12.627 -2.362 13.963 1.00 55.25 83 GLY A N 1
ATOM 630 C CA . GLY A 1 83 ? -12.633 -0.916 14.136 1.00 55.25 83 GLY A CA 1
ATOM 631 C C . GLY A 1 83 ? -13.393 -0.490 15.377 1.00 55.25 83 GLY A C 1
ATOM 632 O O . GLY A 1 83 ? -14.505 -0.951 15.646 1.00 55.25 83 GLY A O 1
ATOM 633 N N . GLU A 1 84 ? -12.769 0.396 16.141 1.00 53.41 84 GLU A N 1
ATOM 634 C CA . GLU A 1 84 ? -13.344 0.975 17.343 1.00 53.41 84 GLU A CA 1
ATOM 635 C C . GLU A 1 84 ? -14.670 1.660 17.012 1.00 53.41 84 GLU A C 1
ATOM 637 O O . GLU A 1 84 ? -14.726 2.636 16.267 1.00 53.41 84 GLU A O 1
ATOM 642 N N . LYS A 1 85 ? -15.754 1.141 17.596 1.00 44.97 85 LYS A N 1
ATOM 643 C CA . LYS A 1 85 ? -17.029 1.847 17.707 1.00 44.97 85 LYS A CA 1
ATOM 644 C C . LYS A 1 85 ? -16.833 3.002 18.687 1.00 44.97 85 LYS A C 1
ATOM 646 O O . LYS A 1 85 ? -17.117 2.857 19.874 1.00 44.97 85 LYS A O 1
ATOM 651 N N . SER A 1 86 ? -16.324 4.137 18.230 1.00 46.88 86 SER A N 1
ATOM 652 C CA . SER A 1 86 ? -16.425 5.371 19.001 1.00 46.88 86 SER A CA 1
ATOM 653 C C . SER A 1 86 ? -17.856 5.911 18.888 1.00 46.88 86 SER A C 1
ATOM 655 O O . SER A 1 86 ? -18.292 6.389 17.846 1.00 46.88 86 SER A O 1
ATOM 657 N N . SER A 1 87 ? -18.564 5.815 20.019 1.00 45.91 87 SER A N 1
ATOM 658 C CA . SER A 1 87 ? -19.688 6.667 20.432 1.00 45.91 87 SER A CA 1
ATOM 659 C C . SER A 1 87 ? -21.081 6.394 19.846 1.00 45.91 87 SER A C 1
ATOM 661 O O . SER A 1 87 ? -21.565 7.118 18.986 1.00 45.91 87 SER A O 1
ATOM 663 N N . CYS A 1 88 ? -21.812 5.463 20.471 1.00 42.94 88 CYS A N 1
ATOM 664 C CA . CYS A 1 88 ? -23.060 5.825 21.160 1.00 42.94 88 CYS A CA 1
ATOM 665 C C . CYS A 1 88 ? -23.431 4.732 22.176 1.00 42.94 88 CYS A C 1
ATOM 667 O O . CYS A 1 88 ? -23.708 3.594 21.803 1.00 42.94 88 CYS A O 1
ATOM 669 N N . GLY A 1 89 ? -23.396 5.072 23.463 1.00 37.53 89 GLY A N 1
ATOM 670 C CA . GLY A 1 89 ? -23.735 4.165 24.556 1.00 37.53 89 GLY A CA 1
ATOM 671 C C . GLY A 1 89 ? -23.134 4.656 25.862 1.00 37.53 89 GLY A C 1
ATOM 672 O O . GLY A 1 89 ? -22.007 4.313 26.198 1.00 37.53 89 GLY A O 1
ATOM 673 N N . CYS A 1 90 ? -23.882 5.496 26.574 1.00 48.03 90 CYS A N 1
ATOM 674 C CA . CYS A 1 90 ? -23.660 5.761 27.991 1.00 48.03 90 CYS A CA 1
ATOM 675 C C . CYS A 1 90 ? -23.453 4.424 28.732 1.00 48.03 90 CYS A C 1
ATOM 677 O O . CYS A 1 90 ? -24.296 3.534 28.626 1.00 48.03 90 CYS A O 1
ATOM 679 N N . GLY A 1 91 ? -22.331 4.268 29.439 1.00 46.12 91 GLY A N 1
ATOM 680 C CA . GLY A 1 91 ? -21.986 3.032 30.139 1.00 46.12 91 GLY A CA 1
ATOM 681 C C . GLY A 1 91 ? -20.652 3.145 30.871 1.00 46.12 91 GLY A C 1
ATOM 682 O O . GLY A 1 91 ? -19.591 3.037 30.269 1.00 46.12 91 GLY A O 1
ATOM 683 N N . LEU A 1 92 ? -20.745 3.400 32.173 1.00 59.16 92 LEU A N 1
ATOM 684 C CA . LEU A 1 92 ? -19.685 3.341 33.181 1.00 59.16 92 LEU A CA 1
ATOM 685 C C . LEU A 1 92 ? -18.794 2.092 33.061 1.00 59.16 92 LEU A C 1
ATOM 687 O O . LEU A 1 92 ? -19.304 1.000 32.829 1.00 59.16 92 LEU A O 1
ATOM 691 N N . GLY A 1 93 ? -17.498 2.243 33.363 1.00 48.28 93 GLY A N 1
ATOM 692 C CA . GLY A 1 93 ? -16.640 1.116 33.752 1.00 48.28 93 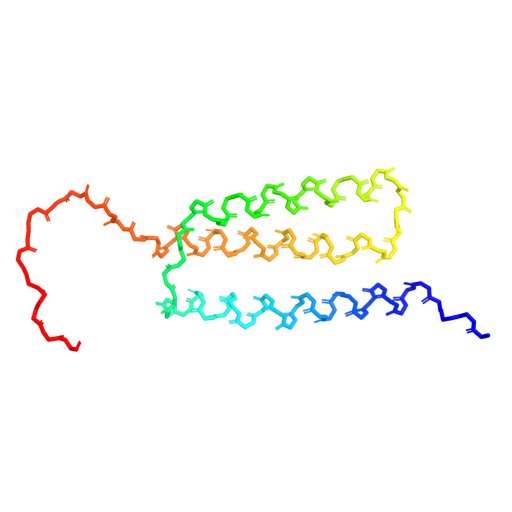GLY A CA 1
ATOM 693 C C . GLY A 1 93 ? -15.256 1.074 33.107 1.00 48.28 93 GLY A C 1
ATOM 694 O O . GLY A 1 93 ? -14.923 0.086 32.467 1.00 48.28 93 GLY A O 1
ATOM 695 N N . TYR A 1 94 ? -14.432 2.111 33.293 1.00 50.09 94 TYR A N 1
ATOM 696 C CA . TYR A 1 94 ? -12.975 1.995 33.139 1.00 50.09 94 TYR A CA 1
ATOM 697 C C . TYR A 1 94 ? -12.354 1.883 34.535 1.00 50.09 94 TYR A C 1
ATOM 699 O O . TYR A 1 94 ? -11.794 2.831 35.080 1.00 50.09 94 TYR A O 1
ATOM 707 N N . ALA A 1 95 ? -12.570 0.719 35.140 1.00 47.72 95 ALA A N 1
ATOM 708 C CA . ALA A 1 95 ? -11.786 0.199 36.245 1.00 47.72 95 ALA A CA 1
ATOM 709 C C . ALA A 1 95 ? -11.183 -1.126 35.759 1.00 47.72 95 ALA A C 1
ATOM 711 O O . ALA A 1 95 ? -11.882 -1.914 35.123 1.00 47.72 95 ALA A O 1
ATOM 712 N N . ASP A 1 96 ? -9.908 -1.335 36.080 1.00 51.09 96 ASP A N 1
ATOM 713 C CA . ASP A 1 96 ? -9.149 -2.584 35.926 1.00 51.09 96 ASP A CA 1
ATOM 714 C C . ASP A 1 96 ? -8.638 -2.964 34.517 1.00 51.09 96 ASP A C 1
ATOM 716 O O . ASP A 1 96 ? -9.203 -3.804 33.811 1.00 51.09 96 ASP A O 1
ATOM 720 N N . ARG A 1 97 ? -7.483 -2.403 34.129 1.00 45.88 97 ARG A N 1
ATOM 721 C CA . ARG A 1 97 ? -6.194 -3.130 34.152 1.00 45.88 97 ARG A CA 1
ATOM 722 C C . ARG A 1 97 ? -4.998 -2.237 33.826 1.00 45.88 97 ARG A C 1
ATOM 724 O O . ARG A 1 97 ? -5.144 -1.341 32.968 1.00 45.88 97 ARG A O 1
#

Foldseek 3Di:
DDDDVLVVLVVLQVVLCVVLVVVLVCLLVLVDQDALVVLVVQLVVLVVVLVVCVVVCVDSNSNNSVNSNVSSVSSNVSNVVNHDPPDDDDDDDPDDD

Secondary structure (DSSP, 8-state):
----HHHHHHHHHHHHHHHHHHHHHHHHTTSS---HHHHHHHHHHHHHHHHHHHHTT-GGGHHHHHHHHHHHHHHHHHHHHH----S----------

Sequence (97 aa):
MVISPEIWGGLSVALALFSLGPYLWATLKGTNKPHIFTWVIWTLLTAIAFFIQYLEGAGSGAWSGGISTVLCFAILIASVRHGEKSSCGCGLGYADR